Protein AF-A0A6C2YSY2-F1 (afdb_monomer_lite)

Organism: NCBI:txid692036

Structure (mmCIF, N/CA/C/O backbone):
data_AF-A0A6C2YSY2-F1
#
_entry.id   AF-A0A6C2YSY2-F1
#
loop_
_atom_site.group_PDB
_atom_site.id
_atom_site.type_symbol
_atom_site.label_atom_id
_atom_site.label_alt_id
_atom_site.label_comp_id
_atom_site.label_asym_id
_atom_site.label_entity_id
_atom_site.label_seq_id
_atom_site.pdbx_PDB_ins_code
_atom_site.Cartn_x
_atom_site.Cartn_y
_atom_site.Cartn_z
_atom_site.occupancy
_atom_site.B_iso_or_equiv
_atom_site.auth_seq_id
_atom_site.auth_comp_id
_atom_site.auth_asym_id
_atom_site.auth_atom_id
_atom_site.pdbx_PDB_model_num
ATOM 1 N N . MET A 1 1 ? 21.826 0.881 -5.977 1.00 38.28 1 MET A N 1
ATOM 2 C CA . MET A 1 1 ? 20.742 0.032 -5.443 1.00 38.28 1 MET A CA 1
ATOM 3 C C . MET A 1 1 ? 19.588 0.960 -5.167 1.00 38.28 1 MET A C 1
ATOM 5 O O . MET A 1 1 ? 19.812 1.976 -4.529 1.00 38.28 1 MET A O 1
ATOM 9 N N . ILE A 1 2 ? 18.423 0.706 -5.756 1.00 38.81 2 ILE A N 1
ATOM 10 C CA . ILE A 1 2 ? 17.234 1.506 -5.462 1.00 38.81 2 ILE A CA 1
ATOM 11 C C . ILE A 1 2 ? 16.873 1.164 -4.019 1.00 38.81 2 ILE A C 1
ATOM 13 O O . ILE A 1 2 ? 16.542 0.012 -3.744 1.00 38.81 2 ILE A O 1
ATOM 17 N N . ASP A 1 3 ? 17.030 2.131 -3.115 1.00 44.47 3 ASP A N 1
ATOM 18 C CA . ASP A 1 3 ? 16.480 2.091 -1.762 1.00 44.47 3 ASP A CA 1
ATOM 19 C C . ASP A 1 3 ? 14.961 1.954 -1.899 1.00 44.47 3 ASP A C 1
ATOM 21 O O . ASP A 1 3 ? 14.213 2.928 -1.981 1.00 44.47 3 ASP A O 1
ATOM 25 N N . HIS A 1 4 ? 14.486 0.719 -2.029 1.00 48.44 4 HIS A N 1
ATOM 26 C CA . HIS A 1 4 ? 13.104 0.423 -1.730 1.00 48.44 4 HIS A CA 1
ATOM 27 C C . HIS A 1 4 ? 13.003 0.529 -0.218 1.00 48.44 4 HIS A C 1
ATOM 29 O O . HIS A 1 4 ? 13.271 -0.441 0.491 1.00 48.44 4 HIS A O 1
ATOM 35 N N . GLU A 1 5 ? 12.658 1.721 0.273 1.00 57.59 5 GLU A N 1
ATOM 36 C CA . GLU A 1 5 ? 12.153 1.850 1.629 1.00 57.59 5 GLU A CA 1
ATOM 37 C C . GLU A 1 5 ? 11.037 0.810 1.775 1.00 57.59 5 GLU A C 1
ATOM 39 O O . GLU A 1 5 ? 9.983 0.844 1.123 1.00 57.59 5 GLU A O 1
ATOM 44 N N . SER A 1 6 ? 11.345 -0.229 2.540 1.00 70.25 6 SER A N 1
ATOM 45 C CA . SER A 1 6 ? 10.463 -1.366 2.692 1.00 70.25 6 SER A CA 1
ATOM 46 C C . SER A 1 6 ? 9.259 -0.865 3.468 1.00 70.25 6 SER A C 1
ATOM 48 O O . SER A 1 6 ? 9.419 -0.222 4.505 1.00 70.25 6 SER A O 1
ATOM 50 N N . TYR A 1 7 ? 8.046 -1.205 3.038 1.00 73.94 7 TYR A N 1
ATOM 51 C CA . TYR A 1 7 ? 6.840 -0.949 3.833 1.00 73.94 7 TYR A CA 1
ATOM 52 C C . TYR A 1 7 ? 7.015 -1.385 5.309 1.00 73.94 7 TYR A C 1
ATOM 54 O O . TYR A 1 7 ? 6.430 -0.771 6.192 1.00 73.94 7 TYR A O 1
ATOM 62 N N . LYS A 1 8 ? 7.880 -2.377 5.599 1.00 78.50 8 LYS A N 1
ATOM 63 C CA . LYS A 1 8 ? 8.244 -2.829 6.955 1.00 78.50 8 LYS A CA 1
ATOM 64 C C . LYS A 1 8 ? 8.885 -1.735 7.818 1.00 78.50 8 LYS A C 1
ATOM 66 O O . LYS A 1 8 ? 8.683 -1.721 9.031 1.00 78.50 8 LYS A O 1
ATOM 71 N N . GLN A 1 9 ? 9.668 -0.831 7.226 1.00 79.94 9 GLN A N 1
ATOM 72 C CA . GLN A 1 9 ? 10.241 0.319 7.936 1.00 79.94 9 GLN A CA 1
ATOM 73 C C . GLN A 1 9 ? 9.130 1.271 8.378 1.00 79.94 9 GLN A C 1
ATOM 75 O O . GLN A 1 9 ? 9.088 1.652 9.545 1.00 79.94 9 GLN A O 1
ATOM 80 N N . TYR A 1 10 ? 8.184 1.560 7.484 1.00 77.31 10 TYR A N 1
ATOM 81 C CA . TYR A 1 10 ? 7.016 2.390 7.775 1.00 77.31 10 TYR A CA 1
ATOM 82 C C . TYR A 1 10 ? 6.083 1.741 8.805 1.00 77.31 10 TYR A C 1
ATOM 84 O O . TYR A 1 10 ? 5.636 2.411 9.737 1.00 77.31 10 TYR A O 1
ATOM 92 N N . GLU A 1 11 ? 5.867 0.423 8.722 1.00 82.56 11 GLU A N 1
ATOM 93 C CA . GLU A 1 11 ? 5.091 -0.308 9.730 1.00 82.56 11 GLU A CA 1
ATOM 94 C C . GLU A 1 11 ? 5.724 -0.197 11.123 1.00 82.56 11 GLU A C 1
ATOM 96 O O . GLU A 1 11 ? 5.028 0.026 12.116 1.00 82.56 11 GLU A O 1
ATOM 101 N N . LYS A 1 12 ? 7.057 -0.306 11.204 1.00 82.94 12 LYS A N 1
ATOM 102 C CA . LYS A 1 12 ? 7.808 -0.180 12.459 1.00 82.94 12 LYS A CA 1
ATOM 103 C C . LYS A 1 12 ? 7.817 1.255 12.985 1.00 82.94 12 LYS A C 1
ATOM 105 O O . LYS A 1 12 ? 7.641 1.452 14.186 1.00 82.94 12 LYS A O 1
ATOM 110 N N . MET A 1 13 ? 8.021 2.235 12.107 1.00 82.12 13 MET A N 1
ATOM 111 C CA . MET A 1 13 ? 8.086 3.655 12.453 1.00 82.12 13 MET A CA 1
ATOM 112 C C . MET A 1 13 ? 6.762 4.142 13.039 1.00 82.12 13 MET A C 1
ATOM 114 O O . MET A 1 13 ? 6.749 4.777 14.091 1.00 82.12 13 MET A O 1
ATOM 118 N N . TYR A 1 14 ? 5.648 3.797 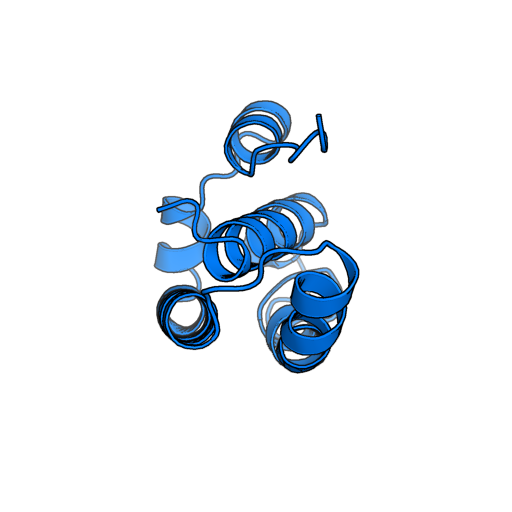12.394 1.00 81.69 14 TYR A N 1
ATOM 119 C CA . TYR A 1 14 ? 4.330 4.262 12.811 1.00 81.69 14 TYR A CA 1
ATOM 120 C C . TYR A 1 14 ? 3.599 3.312 13.760 1.00 81.69 14 TYR A C 1
ATOM 122 O O . TYR A 1 14 ? 2.545 3.669 14.281 1.00 81.69 14 TYR A O 1
ATOM 130 N N . ARG A 1 15 ? 4.140 2.110 14.004 1.00 84.81 15 ARG A N 1
ATOM 131 C CA . ARG A 1 15 ? 3.454 1.020 14.725 1.00 84.81 15 ARG A CA 1
ATOM 132 C C . ARG A 1 15 ? 2.085 0.683 14.116 1.00 84.81 15 ARG A C 1
ATOM 134 O O . ARG A 1 15 ? 1.169 0.264 14.822 1.00 84.81 15 ARG A O 1
ATOM 141 N N . VAL A 1 16 ? 1.963 0.865 12.803 1.00 83.75 16 VAL A N 1
ATOM 142 C CA . VAL A 1 16 ? 0.765 0.581 12.010 1.00 83.75 16 VAL A CA 1
ATOM 143 C C . VAL A 1 16 ? 1.103 -0.546 11.056 1.00 83.75 16 VAL A C 1
ATOM 145 O O . VAL A 1 16 ? 1.915 -0.371 10.161 1.00 83.75 16 VAL A O 1
ATOM 148 N N . THR A 1 17 ? 0.487 -1.707 11.236 1.00 87.38 17 THR A N 1
ATOM 149 C CA . THR A 1 17 ? 0.728 -2.865 10.367 1.00 87.38 17 THR A CA 1
ATOM 150 C C . THR A 1 17 ? -0.316 -2.957 9.262 1.00 87.38 17 THR A C 1
ATOM 152 O O . THR A 1 17 ? -1.487 -2.634 9.472 1.00 87.38 17 THR A O 1
ATOM 155 N N . TRP A 1 18 ? 0.073 -3.508 8.112 1.00 86.44 18 TRP A N 1
ATOM 156 C CA . TRP A 1 18 ? -0.837 -3.879 7.033 1.00 86.44 18 TRP A CA 1
ATOM 157 C C . TRP A 1 18 ? -1.991 -4.734 7.550 1.00 86.44 18 TRP A C 1
ATOM 159 O O . TRP A 1 18 ? -3.133 -4.522 7.170 1.00 86.44 18 TRP A O 1
ATOM 169 N N . ARG A 1 19 ? -1.719 -5.662 8.478 1.00 86.56 19 ARG A N 1
ATOM 170 C CA . ARG A 1 19 ? -2.755 -6.515 9.073 1.00 86.56 19 ARG A CA 1
ATOM 171 C C . ARG A 1 19 ? -3.829 -5.703 9.797 1.00 86.56 19 ARG A C 1
ATOM 173 O O . ARG A 1 19 ? -5.000 -6.037 9.688 1.00 86.56 19 ARG A O 1
ATOM 180 N N . GLN A 1 20 ? -3.449 -4.655 10.528 1.00 86.94 20 GLN A N 1
ATOM 181 C CA . GLN A 1 20 ? -4.418 -3.782 11.199 1.00 86.94 20 GLN A CA 1
ATOM 182 C C . GLN A 1 20 ? -5.213 -2.947 10.192 1.00 86.94 20 GLN A C 1
ATOM 184 O O . GLN A 1 20 ? -6.418 -2.789 10.358 1.00 86.94 20 GLN A O 1
ATOM 189 N N . LEU A 1 21 ? -4.556 -2.452 9.139 1.00 87.38 21 LEU A N 1
ATOM 190 C CA . LEU A 1 21 ? -5.218 -1.691 8.080 1.00 87.38 21 LEU A CA 1
ATOM 191 C C . LEU A 1 21 ? -6.206 -2.565 7.301 1.00 87.38 21 LEU A C 1
ATOM 193 O O . LEU A 1 21 ? -7.360 -2.191 7.168 1.00 87.38 21 LEU A O 1
ATOM 197 N N . ALA A 1 22 ? -5.794 -3.753 6.867 1.00 86.56 22 ALA A N 1
ATOM 198 C CA . ALA A 1 22 ? -6.633 -4.688 6.122 1.00 86.56 22 ALA A CA 1
ATOM 199 C C . ALA A 1 22 ? -7.757 -5.307 6.970 1.00 86.56 22 ALA A C 1
ATOM 201 O O . ALA A 1 22 ? -8.796 -5.675 6.434 1.00 86.56 22 ALA A O 1
ATOM 202 N N . ALA A 1 23 ? -7.570 -5.423 8.289 1.00 85.94 23 ALA A N 1
ATOM 203 C CA . ALA A 1 23 ? -8.651 -5.812 9.194 1.00 85.94 23 ALA A CA 1
ATOM 204 C C . ALA A 1 23 ? -9.718 -4.714 9.317 1.00 85.94 23 ALA A C 1
ATOM 206 O O . ALA A 1 23 ? -10.897 -5.025 9.459 1.00 85.94 23 ALA A O 1
ATOM 207 N N . ALA A 1 24 ? -9.307 -3.444 9.269 1.00 84.00 24 ALA A N 1
ATOM 208 C CA . ALA A 1 24 ? -10.218 -2.307 9.315 1.00 84.00 24 ALA A CA 1
ATOM 209 C C . ALA A 1 24 ? -10.850 -1.996 7.943 1.00 84.00 24 ALA A C 1
ATOM 211 O O . ALA A 1 24 ? -11.992 -1.555 7.893 1.00 84.00 24 ALA A O 1
ATOM 212 N N . GLU A 1 25 ? -10.127 -2.240 6.848 1.00 85.62 25 GLU A N 1
ATOM 213 C CA . GLU A 1 25 ? -10.571 -2.023 5.469 1.00 85.62 25 GLU A CA 1
ATOM 214 C C . GLU A 1 25 ? -10.139 -3.198 4.570 1.00 85.62 25 GLU A C 1
ATOM 216 O O . GLU A 1 25 ? -9.045 -3.180 3.992 1.00 85.62 25 GLU A O 1
ATOM 221 N N . PRO A 1 26 ? -10.976 -4.246 4.445 1.00 86.31 26 PRO A N 1
ATOM 222 C CA . PRO A 1 26 ? -10.661 -5.443 3.663 1.00 86.31 26 PRO A CA 1
ATOM 223 C C . PRO A 1 26 ? -10.402 -5.170 2.177 1.00 86.31 26 PRO A C 1
ATOM 225 O O . PRO A 1 26 ? -9.645 -5.912 1.545 1.00 86.31 26 PRO A O 1
ATOM 228 N N . GLU A 1 27 ? -10.965 -4.089 1.624 1.00 88.12 27 GLU A N 1
ATOM 229 C CA . GLU A 1 27 ? -10.734 -3.660 0.237 1.00 88.12 27 GLU A CA 1
ATOM 230 C C . GLU A 1 27 ? -9.240 -3.397 -0.053 1.00 88.12 27 GLU A C 1
ATOM 232 O O . GLU A 1 27 ? -8.782 -3.552 -1.188 1.00 88.12 27 GLU A O 1
ATOM 237 N N . LEU A 1 28 ? -8.433 -3.105 0.977 1.00 88.31 28 LEU A N 1
ATOM 238 C CA . LEU A 1 28 ? -6.980 -2.972 0.841 1.00 88.31 28 LEU A CA 1
ATOM 239 C C . LEU A 1 28 ? -6.303 -4.266 0.371 1.00 88.31 28 LEU A C 1
ATOM 241 O O . LEU A 1 28 ? -5.344 -4.200 -0.398 1.00 88.31 28 LEU A O 1
ATOM 245 N N . ASN A 1 29 ? -6.797 -5.442 0.774 1.00 90.88 29 ASN A N 1
ATOM 246 C CA . ASN A 1 29 ? -6.250 -6.714 0.290 1.00 90.88 29 ASN A CA 1
ATOM 247 C C . ASN A 1 29 ? -6.532 -6.915 -1.202 1.00 90.88 29 ASN A C 1
ATOM 249 O O . ASN A 1 29 ? -5.655 -7.389 -1.919 1.00 90.88 29 ASN A O 1
ATOM 253 N N . THR A 1 30 ? -7.701 -6.476 -1.680 1.00 90.88 30 THR A N 1
ATOM 254 C CA . THR A 1 30 ? -8.037 -6.529 -3.112 1.00 90.88 30 THR A CA 1
ATOM 255 C C . THR A 1 30 ? -7.096 -5.631 -3.918 1.00 90.88 30 THR A C 1
ATOM 257 O O . THR A 1 30 ? -6.566 -6.044 -4.946 1.00 90.88 30 THR A O 1
ATOM 260 N N . LEU A 1 31 ? -6.804 -4.423 -3.421 1.00 90.06 31 LEU A N 1
ATOM 261 C CA . LEU A 1 31 ? -5.817 -3.537 -4.050 1.00 90.06 31 LEU A CA 1
ATOM 262 C C . LEU A 1 31 ? -4.410 -4.137 -4.058 1.00 90.06 31 LEU A C 1
ATOM 264 O O . LEU A 1 31 ? -3.672 -3.955 -5.025 1.00 90.06 31 LEU A O 1
ATOM 268 N N . LEU A 1 32 ? -4.030 -4.851 -2.997 1.00 91.12 32 LEU A N 1
ATOM 269 C CA . LEU A 1 32 ? -2.733 -5.516 -2.925 1.00 91.12 32 LEU A CA 1
ATOM 270 C C . LEU A 1 32 ? -2.611 -6.654 -3.940 1.00 91.12 32 LEU A C 1
ATOM 272 O O . LEU A 1 32 ? -1.556 -6.802 -4.552 1.00 91.12 32 LEU A O 1
ATOM 276 N N . GLU A 1 33 ? -3.664 -7.440 -4.140 1.00 90.44 33 GLU A N 1
ATOM 277 C CA . GLU A 1 33 ? -3.706 -8.467 -5.186 1.00 90.44 33 GLU A CA 1
ATOM 278 C C . GLU A 1 33 ? -3.603 -7.842 -6.577 1.00 90.44 33 GLU A C 1
ATOM 280 O O . GLU A 1 33 ? -2.713 -8.206 -7.340 1.00 90.44 33 GLU A O 1
ATOM 285 N N . GLN A 1 34 ? -4.389 -6.800 -6.857 1.00 90.12 34 GLN A N 1
ATOM 286 C CA . GLN A 1 34 ? -4.303 -6.056 -8.117 1.00 90.12 34 GLN A CA 1
ATOM 287 C C . GLN A 1 34 ? -2.902 -5.477 -8.365 1.00 90.12 34 GLN A C 1
ATOM 289 O O . GLN A 1 34 ? -2.412 -5.487 -9.492 1.00 90.12 34 GLN A O 1
ATOM 294 N N . ALA A 1 35 ? -2.232 -4.978 -7.324 1.00 88.06 35 ALA A N 1
ATOM 295 C CA . ALA A 1 35 ? -0.863 -4.479 -7.416 1.00 88.06 35 ALA A CA 1
ATOM 296 C C . ALA A 1 35 ? 0.155 -5.594 -7.711 1.00 88.06 35 ALA A C 1
ATOM 298 O O . ALA A 1 35 ? 1.108 -5.365 -8.456 1.00 88.06 35 ALA A O 1
ATOM 299 N N . ARG A 1 36 ? -0.051 -6.799 -7.163 1.00 88.31 36 ARG A N 1
ATOM 300 C CA . ARG A 1 36 ? 0.771 -7.986 -7.454 1.00 88.31 36 ARG A CA 1
ATOM 301 C C . ARG A 1 36 ? 0.565 -8.478 -8.884 1.00 88.31 36 ARG A C 1
ATOM 303 O O . ARG A 1 36 ? 1.550 -8.776 -9.554 1.00 88.31 36 ARG A O 1
ATOM 310 N N . ASP A 1 37 ? -0.676 -8.509 -9.359 1.00 87.38 37 ASP A N 1
ATOM 311 C CA . ASP A 1 37 ? -1.013 -8.887 -10.738 1.00 87.38 37 ASP A CA 1
ATOM 312 C C . ASP A 1 37 ? -0.458 -7.877 -11.741 1.00 87.38 37 ASP A C 1
ATOM 314 O O . ASP A 1 37 ? 0.093 -8.233 -12.783 1.00 87.38 37 ASP A O 1
ATOM 318 N N . ALA A 1 38 ? -0.512 -6.595 -11.382 1.00 83.06 38 ALA A N 1
ATOM 319 C CA . ALA A 1 38 ? 0.138 -5.525 -12.116 1.00 83.06 38 ALA A CA 1
ATOM 320 C C . ALA A 1 38 ? 1.673 -5.545 -11.979 1.00 83.06 38 ALA A C 1
ATOM 322 O O . ALA A 1 38 ? 2.319 -4.657 -12.526 1.00 83.06 38 ALA A O 1
ATOM 323 N N . GLY A 1 39 ? 2.283 -6.503 -11.279 1.00 80.50 39 GLY A N 1
ATOM 324 C CA . GLY A 1 39 ? 3.719 -6.553 -11.011 1.00 80.50 39 GLY A CA 1
A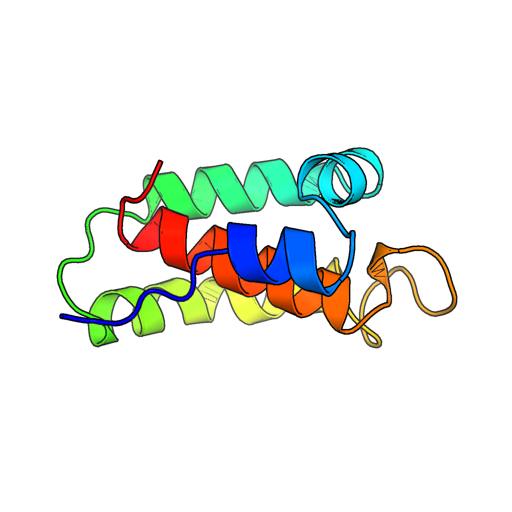TOM 325 C C . GLY A 1 39 ? 4.617 -6.788 -12.236 1.00 80.50 39 GLY A C 1
ATOM 326 O O . GLY A 1 39 ? 4.237 -6.582 -13.393 1.00 80.50 39 GLY A O 1
ATOM 327 N N . GLY A 1 40 ? 5.869 -7.178 -11.980 1.00 78.25 40 GLY A N 1
ATOM 328 C CA . GLY A 1 40 ? 6.862 -7.477 -13.024 1.00 78.25 40 GLY A CA 1
ATOM 329 C C . GLY A 1 40 ? 7.568 -6.249 -13.610 1.00 78.25 40 GLY A C 1
ATOM 330 O O . GLY A 1 40 ? 8.214 -6.342 -14.655 1.00 78.25 40 GLY A O 1
ATOM 331 N N . CYS A 1 41 ? 7.449 -5.095 -12.953 1.00 80.25 41 CYS A N 1
ATOM 332 C CA . CYS A 1 41 ? 8.172 -3.886 -13.332 1.00 80.25 41 CYS A CA 1
ATOM 333 C C . CYS A 1 41 ? 9.648 -3.997 -12.939 1.00 80.25 41 CYS A C 1
ATOM 335 O O . CYS A 1 41 ? 9.967 -4.376 -11.817 1.00 80.25 41 CYS A O 1
ATOM 337 N N . ARG A 1 42 ? 10.552 -3.634 -13.854 1.00 76.88 42 ARG A N 1
ATOM 338 C CA . ARG A 1 42 ? 12.009 -3.660 -13.625 1.00 76.88 42 ARG A CA 1
ATOM 339 C C . ARG A 1 42 ? 12.598 -2.277 -13.368 1.00 76.88 42 ARG A C 1
ATOM 341 O O . ARG A 1 42 ? 13.746 -2.177 -12.947 1.00 76.88 42 ARG A O 1
ATOM 348 N N . THR A 1 43 ? 11.834 -1.217 -13.634 1.00 83.12 43 THR A N 1
ATOM 349 C CA . THR A 1 43 ? 12.271 0.169 -13.440 1.00 83.12 43 THR A CA 1
ATOM 350 C C . THR A 1 43 ? 11.314 0.946 -12.546 1.00 83.12 43 THR A C 1
ATOM 352 O O . THR A 1 43 ? 10.114 0.665 -12.478 1.00 83.12 43 THR A O 1
ATOM 355 N N . VAL A 1 44 ? 11.848 1.976 -11.888 1.00 80.62 44 VAL A N 1
ATOM 356 C CA . VAL A 1 44 ? 11.073 2.899 -11.045 1.00 80.62 44 VAL A CA 1
ATOM 357 C C . VAL A 1 44 ? 9.967 3.586 -11.847 1.00 80.62 44 VAL A C 1
ATOM 359 O O . VAL A 1 44 ? 8.862 3.761 -11.349 1.00 80.62 44 VAL A O 1
ATOM 362 N N . GLU A 1 45 ? 10.223 3.930 -13.107 1.00 84.69 45 GLU A N 1
ATOM 363 C CA . GLU A 1 45 ? 9.240 4.560 -13.995 1.00 84.69 45 GLU A CA 1
ATOM 364 C C . GLU A 1 45 ? 8.054 3.638 -14.282 1.00 84.69 45 GLU A C 1
ATOM 366 O O . GLU A 1 45 ? 6.907 4.074 -14.210 1.00 84.69 45 GLU A O 1
ATOM 371 N N . GLN A 1 46 ? 8.311 2.350 -14.530 1.00 85.31 46 GLN A N 1
ATOM 372 C CA . GLN A 1 46 ? 7.257 1.354 -14.723 1.00 85.31 46 GLN A CA 1
ATOM 373 C C . GLN A 1 46 ? 6.433 1.158 -13.447 1.00 85.31 46 GLN A C 1
ATOM 375 O O . GLN A 1 46 ? 5.203 1.102 -13.508 1.00 85.31 46 GLN A O 1
ATOM 380 N N . VAL A 1 47 ? 7.094 1.102 -12.285 1.00 83.75 47 VAL A N 1
ATOM 381 C CA . VAL A 1 47 ? 6.410 1.046 -10.985 1.00 83.75 47 VAL A CA 1
ATOM 382 C C . VAL A 1 47 ? 5.546 2.290 -10.786 1.00 83.75 47 VAL A C 1
ATOM 384 O O . VAL A 1 47 ? 4.381 2.162 -10.430 1.00 83.75 47 VAL A O 1
ATOM 387 N N . ASN A 1 48 ? 6.066 3.487 -11.065 1.00 85.50 48 ASN A N 1
ATOM 388 C CA . ASN A 1 48 ? 5.342 4.750 -10.902 1.00 85.50 48 ASN A CA 1
ATOM 389 C C . ASN A 1 48 ? 4.150 4.867 -11.856 1.00 85.50 48 ASN A C 1
ATOM 391 O O . ASN A 1 48 ? 3.076 5.306 -11.442 1.00 85.50 48 ASN A O 1
ATOM 395 N N . GLY A 1 49 ? 4.330 4.458 -13.114 1.00 86.75 49 GLY A N 1
ATOM 396 C CA . GLY A 1 49 ? 3.281 4.451 -14.128 1.00 86.75 49 GLY A CA 1
ATOM 397 C C . GLY A 1 49 ? 2.108 3.571 -13.713 1.00 86.75 49 GLY A C 1
ATOM 398 O O . GLY A 1 49 ? 0.968 4.031 -13.725 1.00 86.75 49 GLY A O 1
ATOM 399 N N . LYS A 1 50 ? 2.388 2.345 -13.252 1.00 86.56 50 LYS A N 1
ATOM 400 C CA . LYS A 1 50 ? 1.350 1.444 -12.735 1.00 86.56 50 LYS A CA 1
ATOM 401 C C . LYS A 1 50 ? 0.783 1.923 -11.401 1.00 86.56 50 LYS A C 1
ATOM 403 O O . LYS A 1 50 ? -0.422 1.906 -11.218 1.00 86.56 50 LYS A O 1
ATOM 408 N N . PHE A 1 51 ? 1.609 2.431 -10.488 1.00 87.75 51 PHE A N 1
ATOM 409 C CA . PHE A 1 51 ? 1.151 2.932 -9.189 1.00 87.75 51 PHE A CA 1
ATOM 410 C C . PHE A 1 51 ? 0.154 4.096 -9.313 1.00 87.75 51 PHE A C 1
ATOM 412 O O . PHE A 1 51 ? -0.731 4.245 -8.470 1.00 87.75 51 PHE A O 1
ATOM 419 N N . ASN A 1 52 ? 0.246 4.913 -10.368 1.00 88.12 52 ASN A N 1
ATOM 420 C CA . ASN A 1 52 ? -0.686 6.020 -10.581 1.00 88.12 52 ASN A CA 1
ATOM 421 C C . ASN A 1 52 ? -2.157 5.576 -10.650 1.00 88.12 52 ASN A C 1
ATOM 423 O O . ASN A 1 52 ? -3.013 6.336 -10.200 1.00 88.12 52 ASN A O 1
ATOM 427 N N . THR A 1 53 ? -2.463 4.360 -11.121 1.00 88.00 53 THR A N 1
ATOM 428 C CA . THR A 1 53 ? -3.847 3.846 -11.145 1.00 88.00 53 THR A CA 1
ATOM 429 C C . THR A 1 53 ? -4.393 3.560 -9.744 1.00 88.00 53 THR A C 1
ATOM 431 O O . THR A 1 53 ? -5.603 3.577 -9.538 1.00 88.00 53 THR A O 1
ATOM 434 N N . PHE A 1 54 ? -3.512 3.352 -8.761 1.00 87.25 54 PHE A N 1
ATOM 435 C CA . PHE A 1 54 ? -3.872 3.042 -7.378 1.00 87.25 54 PHE A CA 1
ATOM 436 C C . PHE A 1 54 ? -4.042 4.290 -6.505 1.00 87.25 54 PHE A C 1
ATOM 438 O O . PHE A 1 54 ? -4.677 4.208 -5.458 1.00 87.25 54 PHE A O 1
ATOM 445 N N . LYS A 1 55 ? -3.554 5.466 -6.927 1.00 86.19 55 LYS A N 1
ATOM 446 C CA . LYS A 1 55 ? -3.632 6.705 -6.129 1.00 86.19 55 LYS A CA 1
ATOM 447 C C . LYS A 1 55 ? -5.061 7.061 -5.718 1.00 86.19 55 LYS A C 1
ATOM 449 O O . LYS A 1 55 ? -5.314 7.319 -4.545 1.00 86.19 55 LYS A O 1
ATOM 454 N N . THR A 1 56 ? -6.000 7.050 -6.663 1.00 85.81 56 THR A N 1
ATOM 455 C CA . THR A 1 56 ? -7.403 7.386 -6.381 1.00 85.81 56 THR A CA 1
ATOM 456 C C . THR A 1 56 ? -8.073 6.368 -5.445 1.00 85.81 56 THR A C 1
ATOM 458 O O . THR A 1 56 ? -8.685 6.808 -4.472 1.00 85.81 56 THR A O 1
ATOM 461 N N . PRO A 1 57 ? -7.958 5.041 -5.661 1.00 85.56 57 PRO A N 1
ATOM 462 C CA . PRO A 1 57 ? -8.415 4.045 -4.688 1.00 85.56 57 PRO A CA 1
ATOM 463 C C . PRO A 1 57 ? -7.812 4.215 -3.288 1.00 85.56 57 PRO A C 1
ATOM 465 O O . PRO A 1 57 ? -8.551 4.206 -2.308 1.00 85.56 57 PRO A O 1
ATOM 468 N N . ILE A 1 58 ? -6.497 4.446 -3.183 1.00 85.62 58 ILE A N 1
ATOM 469 C CA . ILE A 1 58 ? -5.819 4.663 -1.895 1.00 85.62 58 ILE A CA 1
ATOM 470 C C . ILE A 1 58 ? -6.434 5.864 -1.172 1.00 85.62 58 ILE A C 1
ATOM 472 O O . ILE A 1 58 ? -6.807 5.740 -0.013 1.00 85.62 58 ILE A O 1
ATOM 476 N N . HIS A 1 59 ? -6.605 6.999 -1.859 1.00 82.69 59 HIS A N 1
ATOM 477 C CA . HIS A 1 59 ? -7.181 8.219 -1.270 1.00 82.69 59 HIS A CA 1
ATOM 478 C C . HIS A 1 59 ? -8.626 8.037 -0.799 1.00 82.69 59 HIS A C 1
ATOM 480 O O . HIS A 1 59 ? -9.060 8.742 0.106 1.00 82.69 59 HIS A O 1
ATOM 486 N N . LYS A 1 60 ? -9.383 7.115 -1.406 1.00 82.25 60 LYS A N 1
ATOM 487 C CA . LYS A 1 60 ? -10.754 6.798 -0.983 1.00 82.25 60 LYS A CA 1
ATOM 488 C C . LYS A 1 60 ? -10.789 5.938 0.280 1.00 82.25 60 LYS A C 1
ATOM 490 O O . LYS A 1 60 ? -11.687 6.123 1.101 1.00 82.25 60 LYS A O 1
ATOM 495 N N . LEU A 1 61 ? -9.842 5.014 0.427 1.00 80.19 61 LEU A N 1
ATOM 496 C CA . LEU A 1 61 ? -9.841 4.014 1.499 1.00 80.19 61 LEU A CA 1
ATOM 497 C C . LEU A 1 61 ? -9.039 4.442 2.730 1.00 80.19 61 LEU A C 1
ATOM 499 O O . LEU A 1 61 ? -9.415 4.110 3.851 1.00 80.19 61 LEU A O 1
ATOM 503 N N . VAL A 1 62 ? -7.950 5.188 2.543 1.00 77.69 6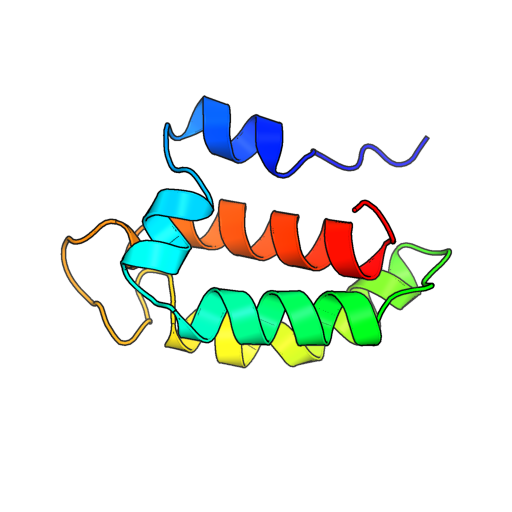2 VAL A N 1
ATOM 504 C CA . VAL A 1 62 ? -7.042 5.607 3.618 1.00 77.69 62 VAL A CA 1
ATOM 505 C C . VAL A 1 62 ? -6.605 7.066 3.475 1.00 77.69 62 VAL A C 1
ATOM 507 O O . VAL A 1 62 ? -6.639 7.659 2.397 1.00 77.69 62 VAL A O 1
ATOM 510 N N . GLY A 1 63 ? -6.156 7.641 4.587 1.00 67.38 63 GLY A N 1
ATOM 511 C CA . GLY A 1 63 ? -5.718 9.025 4.710 1.00 67.38 63 GLY A CA 1
ATOM 512 C C . GLY A 1 63 ? -6.842 9.995 5.081 1.00 67.38 63 GLY A C 1
ATOM 513 O O . GLY A 1 63 ? -8.020 9.648 5.147 1.00 67.38 63 GLY A O 1
ATOM 514 N N . PHE A 1 64 ? -6.464 11.253 5.306 1.00 60.22 64 PHE A N 1
ATOM 515 C CA . PHE A 1 64 ? -7.350 12.314 5.806 1.00 60.22 64 PHE A CA 1
ATOM 516 C C . PHE A 1 64 ? -8.536 12.656 4.890 1.00 60.22 64 PHE A C 1
ATOM 518 O O . PHE A 1 64 ? -9.492 13.294 5.331 1.00 60.22 64 PHE A O 1
ATOM 525 N N . PHE A 1 65 ? -8.486 12.260 3.617 1.00 61.03 65 PHE A N 1
ATOM 526 C CA . PHE A 1 65 ? -9.559 12.472 2.641 1.00 61.03 65 PHE A CA 1
ATOM 527 C C . PHE A 1 65 ? -10.395 11.217 2.370 1.00 61.03 65 PHE A C 1
ATOM 529 O O . PHE A 1 65 ? -11.368 11.302 1.620 1.00 61.03 65 PHE A O 1
ATOM 536 N N . GLY A 1 66 ? -10.045 10.089 2.992 1.00 60.72 66 GLY A N 1
ATOM 537 C CA . GLY A 1 66 ? -10.745 8.826 2.820 1.00 60.72 66 GLY A CA 1
ATOM 538 C C . GLY A 1 66 ? -12.122 8.806 3.472 1.00 60.72 66 GLY A C 1
ATOM 539 O O . GLY A 1 66 ? -12.513 9.703 4.223 1.00 60.72 66 GLY A O 1
ATOM 540 N N . LYS A 1 67 ? -12.855 7.724 3.203 1.00 66.56 67 LYS A N 1
ATOM 541 C CA . LYS A 1 67 ? -14.183 7.429 3.764 1.00 66.56 67 LYS A CA 1
ATOM 542 C C . LYS A 1 67 ? -14.213 7.470 5.304 1.00 66.56 67 LYS A C 1
ATOM 544 O O . LYS A 1 67 ? -15.267 7.707 5.884 1.00 66.56 67 LYS A O 1
ATOM 549 N N . HIS A 1 68 ? -13.057 7.303 5.950 1.00 63.44 68 HIS A N 1
ATOM 550 C CA . HIS A 1 68 ? -12.870 7.235 7.40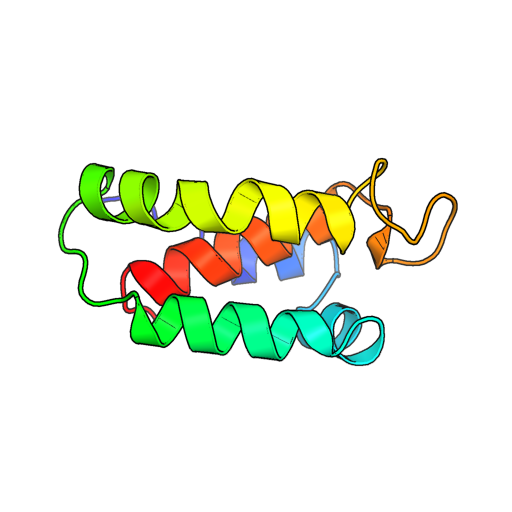3 1.00 63.44 68 HIS A CA 1
ATOM 551 C C . HIS A 1 68 ? -12.285 8.536 7.989 1.00 63.44 68 HIS A C 1
ATOM 553 O O . HIS A 1 68 ? -11.230 8.522 8.621 1.00 63.44 68 HIS A O 1
ATOM 559 N N . LYS A 1 69 ? -12.931 9.687 7.744 1.00 50.22 69 LYS A N 1
ATOM 560 C CA . LYS A 1 69 ? -12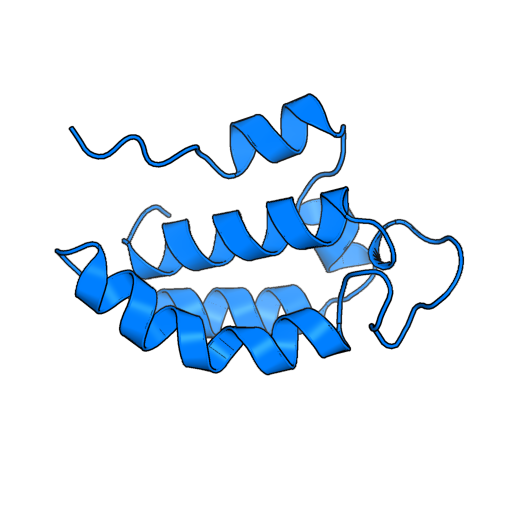.515 10.989 8.309 1.00 50.22 69 LYS A CA 1
ATOM 561 C C . LYS A 1 69 ? -12.732 11.044 9.827 1.00 50.22 69 LYS A C 1
ATOM 563 O O . LYS A 1 69 ? -13.844 10.833 10.300 1.00 50.22 69 LYS A O 1
ATOM 568 N N . GLY A 1 70 ? -11.692 11.432 10.568 1.00 59.66 70 GLY A N 1
ATOM 569 C CA . GLY A 1 70 ? -11.678 11.394 12.038 1.00 59.66 70 GLY A CA 1
ATOM 570 C C . GLY A 1 70 ? -11.201 10.025 12.533 1.00 59.66 70 GLY A C 1
ATOM 571 O O . GLY A 1 70 ? -11.224 9.082 11.762 1.00 59.66 70 GLY A O 1
ATOM 572 N N . PRO A 1 71 ? -10.686 9.883 13.758 1.00 60.38 71 PRO A N 1
ATOM 573 C CA . PRO A 1 71 ? -9.849 8.744 14.143 1.00 60.38 71 PRO A CA 1
ATOM 574 C C . PRO A 1 71 ? -10.638 7.422 14.139 1.00 60.38 71 PRO A C 1
ATOM 576 O O . PRO A 1 71 ? -11.425 7.160 15.048 1.00 60.38 71 PRO A O 1
ATOM 579 N N . PRO A 1 72 ? -10.396 6.571 13.129 1.00 70.12 72 PRO A N 1
ATOM 580 C CA . PRO A 1 72 ? -9.622 5.359 13.361 1.00 70.12 72 PRO A CA 1
ATOM 581 C C . PRO A 1 72 ? -8.371 5.311 12.471 1.00 70.12 72 PRO A C 1
ATOM 583 O O . PRO A 1 72 ? -8.201 6.104 11.550 1.00 70.12 72 PRO A O 1
ATOM 586 N N . LEU A 1 73 ? -7.475 4.372 12.780 1.00 75.25 73 LEU A N 1
ATOM 587 C CA . LEU A 1 73 ? -6.175 4.087 12.151 1.00 75.25 73 LEU A CA 1
ATOM 588 C C . LEU A 1 73 ? -6.042 4.457 10.654 1.00 75.25 73 LEU A C 1
ATOM 590 O O . LEU A 1 73 ? -5.014 4.997 10.249 1.00 75.25 73 LEU A O 1
ATOM 594 N N . LEU A 1 74 ? -7.083 4.198 9.857 1.00 73.94 74 LEU A N 1
ATOM 595 C CA . LEU A 1 74 ? -7.163 4.413 8.409 1.00 73.94 74 LEU A CA 1
ATOM 596 C C . LEU A 1 74 ? -7.099 5.884 7.976 1.00 73.94 74 LEU A C 1
ATOM 598 O O . LEU A 1 74 ? -6.608 6.158 6.888 1.00 73.94 74 LEU A O 1
ATOM 602 N N . GLY A 1 75 ? -7.543 6.833 8.804 1.00 76.50 75 GLY A N 1
ATOM 603 C CA . GLY A 1 75 ? -7.561 8.266 8.477 1.00 76.50 75 GLY A CA 1
ATOM 604 C C . GLY A 1 75 ? -6.217 8.984 8.657 1.00 76.50 75 GLY A C 1
ATOM 605 O O . GLY A 1 75 ? -6.155 10.206 8.551 1.00 76.50 75 GLY A O 1
ATOM 606 N N . THR A 1 76 ? -5.143 8.254 8.972 1.00 80.44 76 THR A N 1
ATOM 607 C CA . THR A 1 76 ? -3.833 8.821 9.331 1.00 80.44 76 THR A CA 1
ATOM 608 C C . THR A 1 76 ? -2.858 8.859 8.152 1.00 80.44 76 THR A C 1
ATOM 610 O O . THR A 1 76 ? -2.946 8.052 7.226 1.00 80.44 76 THR A O 1
ATOM 613 N N . GLN A 1 77 ? -1.868 9.758 8.219 1.00 82.06 77 GLN A N 1
ATOM 614 C CA . GLN A 1 77 ? -0.733 9.760 7.284 1.00 82.06 77 GLN A CA 1
ATOM 615 C C . GLN A 1 77 ? 0.026 8.422 7.323 1.00 82.06 77 GLN A C 1
ATOM 617 O O . GLN A 1 77 ? 0.393 7.887 6.284 1.00 82.06 77 GLN A O 1
ATOM 622 N N . ALA A 1 78 ? 0.162 7.828 8.512 1.00 83.12 78 ALA A N 1
ATOM 623 C CA . ALA A 1 78 ? 0.786 6.522 8.694 1.00 83.12 78 ALA A CA 1
ATOM 624 C C . ALA A 1 78 ? 0.108 5.413 7.872 1.00 83.12 78 ALA A C 1
ATOM 626 O O . ALA A 1 78 ? 0.788 4.624 7.217 1.00 83.12 78 ALA A O 1
ATOM 627 N N . ALA A 1 79 ? -1.228 5.358 7.876 1.00 83.81 79 ALA A N 1
ATOM 628 C CA . ALA A 1 79 ? -1.976 4.406 7.058 1.00 83.81 79 ALA A CA 1
ATOM 629 C C . ALA A 1 79 ? -1.736 4.632 5.562 1.00 83.81 79 ALA A C 1
ATOM 631 O O . ALA A 1 79 ? -1.524 3.674 4.819 1.00 83.81 79 ALA A O 1
ATOM 632 N N . TYR A 1 80 ? -1.727 5.894 5.133 1.00 85.44 80 TYR A N 1
ATOM 633 C CA . TYR A 1 80 ? -1.458 6.252 3.747 1.00 85.44 80 TYR A CA 1
ATOM 634 C C . TYR A 1 80 ? -0.059 5.810 3.292 1.00 85.44 80 TYR A C 1
ATOM 636 O O . TYR A 1 80 ? 0.074 5.195 2.230 1.00 85.44 80 TYR A O 1
ATOM 644 N N . ASP A 1 81 ? 0.970 6.064 4.099 1.00 86.38 81 ASP A N 1
ATOM 645 C CA . ASP A 1 81 ? 2.356 5.733 3.761 1.00 86.38 81 ASP A CA 1
ATOM 646 C C . ASP A 1 81 ? 2.573 4.216 3.720 1.00 86.38 81 ASP A C 1
ATOM 648 O O . ASP A 1 81 ? 3.109 3.696 2.738 1.00 86.38 81 ASP A O 1
ATOM 652 N N . VAL A 1 82 ? 2.078 3.477 4.722 1.00 87.62 82 VAL A N 1
ATOM 653 C CA . VAL A 1 82 ? 2.174 2.007 4.752 1.00 87.62 82 VAL A CA 1
ATOM 654 C C . VAL A 1 82 ? 1.484 1.385 3.536 1.00 87.62 82 VAL A C 1
ATOM 656 O O . VAL A 1 82 ? 2.066 0.512 2.889 1.00 87.62 82 VAL A O 1
ATOM 659 N N . VAL A 1 83 ? 0.279 1.846 3.174 1.00 89.25 83 VAL A N 1
ATOM 660 C CA . VAL A 1 83 ? -0.442 1.332 1.996 1.00 89.25 83 VAL A CA 1
ATOM 661 C C . VAL A 1 83 ? 0.297 1.667 0.705 1.00 89.25 83 VAL A C 1
ATOM 663 O O . VAL A 1 83 ? 0.519 0.786 -0.125 1.00 89.25 83 VAL A O 1
ATOM 666 N N . THR A 1 84 ? 0.731 2.918 0.550 1.00 88.88 84 THR A N 1
ATOM 667 C CA . THR A 1 84 ? 1.473 3.384 -0.628 1.00 88.88 84 THR A CA 1
ATOM 668 C C . THR A 1 84 ? 2.717 2.530 -0.854 1.00 88.88 84 THR A C 1
ATOM 670 O O . THR A 1 84 ? 2.914 1.991 -1.946 1.00 88.88 84 THR A O 1
ATOM 673 N N . TRP A 1 85 ? 3.542 2.358 0.178 1.00 88.31 85 TRP A N 1
ATOM 674 C CA . TRP A 1 85 ? 4.775 1.593 0.058 1.00 88.31 85 TRP A CA 1
ATOM 675 C C . TRP A 1 85 ? 4.520 0.103 -0.118 1.00 88.31 85 TRP A C 1
ATOM 677 O O . TRP A 1 85 ? 5.223 -0.530 -0.906 1.00 88.31 85 TRP A O 1
ATOM 687 N N . ARG A 1 86 ? 3.496 -0.476 0.522 1.00 89.62 86 ARG A N 1
ATOM 688 C CA . ARG A 1 86 ? 3.161 -1.892 0.313 1.00 89.62 86 ARG A CA 1
ATOM 689 C C . ARG A 1 86 ? 2.778 -2.170 -1.140 1.00 89.62 86 ARG A C 1
ATOM 691 O O . ARG A 1 86 ? 3.280 -3.132 -1.718 1.00 89.62 86 ARG A O 1
ATOM 698 N N . LEU A 1 87 ? 1.952 -1.315 -1.743 1.00 90.31 87 LEU A N 1
ATOM 699 C CA . LEU A 1 87 ? 1.525 -1.474 -3.136 1.00 90.31 87 LEU A CA 1
ATOM 700 C C . LEU A 1 87 ? 2.682 -1.266 -4.121 1.00 90.31 87 LEU A C 1
ATOM 702 O O . LEU A 1 87 ? 2.812 -2.022 -5.078 1.00 90.31 87 LEU A O 1
ATOM 706 N N . ARG A 1 88 ? 3.572 -0.296 -3.876 1.00 87.81 88 ARG A N 1
ATOM 707 C CA . ARG A 1 88 ? 4.761 -0.093 -4.727 1.00 87.81 88 ARG A CA 1
ATOM 708 C C . ARG A 1 88 ? 5.724 -1.272 -4.674 1.00 87.81 88 ARG A C 1
ATOM 710 O O . ARG A 1 88 ? 6.204 -1.688 -5.723 1.00 87.81 88 ARG A O 1
ATOM 717 N N . ASN A 1 89 ? 5.970 -1.817 -3.483 1.00 87.44 89 ASN A N 1
ATOM 718 C CA . ASN A 1 89 ? 6.793 -3.016 -3.309 1.00 87.44 89 ASN A CA 1
ATOM 719 C C . ASN A 1 89 ? 6.162 -4.224 -4.030 1.00 87.44 89 ASN A C 1
ATOM 721 O O . ASN A 1 89 ? 6.850 -4.913 -4.778 1.00 87.44 89 ASN A O 1
ATOM 725 N N . ALA A 1 90 ? 4.839 -4.401 -3.931 1.00 88.44 90 ALA A N 1
ATOM 726 C CA . ALA A 1 90 ? 4.121 -5.445 -4.664 1.00 88.44 90 ALA A CA 1
ATOM 727 C C . ALA A 1 90 ? 4.248 -5.312 -6.196 1.00 88.44 90 ALA A C 1
ATOM 729 O O . ALA A 1 90 ? 4.518 -6.302 -6.874 1.00 88.44 90 ALA A O 1
ATOM 730 N N . ILE A 1 91 ? 4.128 -4.095 -6.744 1.00 86.75 91 ILE A N 1
ATOM 731 C CA . ILE A 1 91 ? 4.311 -3.829 -8.185 1.00 86.75 91 ILE A CA 1
ATOM 732 C C . ILE A 1 91 ? 5.766 -4.080 -8.621 1.00 86.75 91 ILE A C 1
ATOM 734 O O . ILE A 1 91 ? 6.020 -4.562 -9.728 1.00 86.75 91 ILE A O 1
ATOM 738 N N . ALA A 1 92 ? 6.730 -3.768 -7.752 1.00 85.50 92 ALA A N 1
ATOM 739 C CA . ALA A 1 92 ? 8.147 -4.053 -7.972 1.00 85.50 92 ALA A CA 1
ATOM 740 C C . ALA A 1 92 ? 8.483 -5.558 -7.881 1.00 85.50 92 ALA A C 1
ATOM 742 O O . ALA A 1 92 ? 9.588 -5.959 -8.234 1.00 85.50 92 ALA A O 1
ATOM 743 N N . GLY A 1 93 ? 7.531 -6.398 -7.458 1.00 79.06 93 GLY A N 1
ATOM 744 C CA . GLY A 1 93 ? 7.699 -7.846 -7.344 1.00 79.06 93 GLY A CA 1
ATOM 745 C C . GLY A 1 93 ? 8.244 -8.322 -5.996 1.00 79.06 93 GLY A C 1
ATOM 746 O O . GLY A 1 93 ? 8.549 -9.506 -5.864 1.00 79.06 93 GLY A O 1
ATOM 747 N N . ASP A 1 94 ? 8.341 -7.439 -4.999 1.00 68.94 94 ASP A N 1
ATOM 748 C CA . ASP A 1 94 ? 8.660 -7.814 -3.621 1.00 68.94 94 ASP A CA 1
ATOM 749 C C . ASP A 1 94 ? 7.407 -8.435 -2.972 1.00 68.94 94 ASP A C 1
ATOM 751 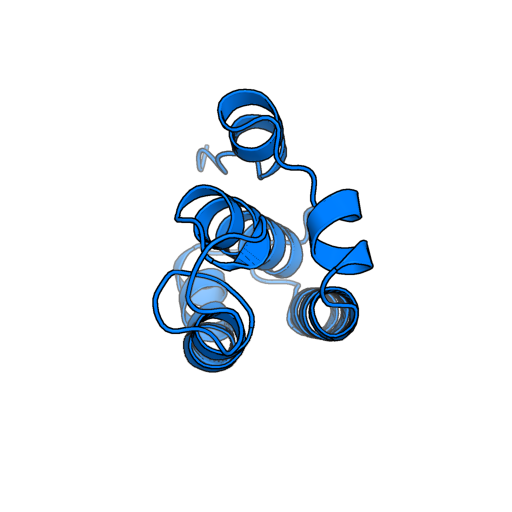O O . ASP A 1 94 ? 6.352 -7.793 -2.881 1.00 68.94 94 ASP A O 1
ATOM 755 N N . ARG A 1 95 ? 7.487 -9.723 -2.613 1.00 56.72 95 ARG A N 1
ATOM 756 C CA . ARG A 1 95 ? 6.353 -10.536 -2.132 1.00 56.72 95 ARG A CA 1
ATOM 757 C C . ARG A 1 95 ? 6.230 -10.514 -0.608 1.00 56.72 95 ARG A C 1
ATOM 759 O O . ARG A 1 95 ? 7.197 -10.907 0.077 1.00 56.72 95 ARG A O 1
#

Foldseek 3Di:
DPPLVALVVLCVVVVPDPVNLCVVPVVLVVLLVVLLVLAPDPDPVSLVVVLVVCVVVLLQRAACNHPDHDDDPRNHPSVSSSSSSSSSCSNPVND

Radius of gyration: 12.58 Å; chains: 1; bounding box: 35×23×29 Å

Secondary structure (DSSP, 8-state):
------HHHHHHHHT--HHHHHHH-THHHHHHHHHHHT----SHHHHHHHHHHHHHHHHHHSSTTSS--SSSGGGSHHHHHHHHHHHHHHHTT--

Sequence (95 aa):
MIDHESYKQYEKMYRVTWRQLAAAEPELNTLLEQARDAGGCRTVEQVNGKFNTFKTPIHKLVGFFGKHKGPPLLGTQAAYDVVTWRLRNAIAGDR

pLDDT: mean 79.64, std 11.93, range [38.28, 91.12]